Protein AF-A0A7J2L5U8-F1 (afdb_monomer)

Mean predicted aligned error: 6.16 Å

Foldseek 3Di:
DPPDPPDPPDDDDDDDDPVLVVLLVVLVVVLVVLQVLCVVVVFHKDWDDCSVVSNDDNLDAGDIDGPDQVCPVVSVVSCVVPFQFPDWDWDDPDPPDRIDIWTQGPVRHID

Solvent-accessible surface area (backbone atoms only — not comparable to full-atom values): 7008 Å² total; per-residue (Å²): 132,84,78,79,82,76,68,93,78,77,79,77,93,80,87,79,50,74,64,51,56,47,52,52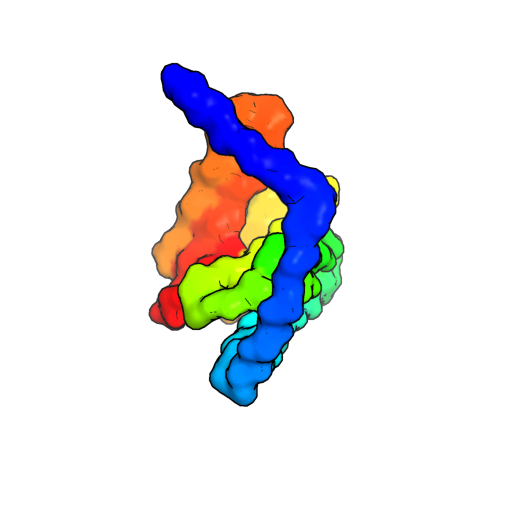,49,55,52,49,50,54,49,47,54,52,44,53,53,35,43,77,69,75,38,70,62,42,75,34,67,39,67,61,74,65,69,66,60,94,89,58,55,49,44,68,48,56,87,65,72,93,38,60,75,53,52,51,55,56,50,57,76,78,43,69,64,75,46,76,49,79,50,61,96,45,96,86,49,78,74,45,70,41,38,34,31,80,82,83,46,45,60

Structure (mmCIF, N/CA/C/O backbone):
data_AF-A0A7J2L5U8-F1
#
_entry.id   AF-A0A7J2L5U8-F1
#
loop_
_atom_site.group_PDB
_atom_site.id
_atom_site.type_symbol
_atom_site.label_atom_id
_atom_site.label_alt_id
_atom_site.label_comp_id
_atom_site.label_asym_id
_atom_site.label_entity_id
_atom_site.label_seq_id
_atom_site.pdbx_PDB_ins_code
_atom_site.Cartn_x
_atom_site.Cartn_y
_atom_site.Cartn_z
_atom_site.occupancy
_atom_site.B_iso_or_equiv
_atom_site.auth_seq_id
_atom_site.auth_comp_id
_atom_site.auth_asym_id
_atom_site.auth_atom_id
_atom_site.pdbx_PDB_model_num
ATOM 1 N N . MET A 1 1 ? -6.645 30.070 -20.753 1.00 50.44 1 MET A N 1
ATOM 2 C CA . MET A 1 1 ? -6.006 28.733 -20.808 1.00 50.44 1 MET A CA 1
ATOM 3 C C . MET A 1 1 ? -6.564 27.958 -21.993 1.00 50.44 1 MET A C 1
ATOM 5 O O . MET A 1 1 ? -7.775 27.782 -22.069 1.00 50.44 1 MET A O 1
ATOM 9 N N . ARG A 1 2 ? -5.719 27.548 -22.945 1.00 50.19 2 ARG A N 1
ATOM 10 C CA . ARG A 1 2 ? -6.131 26.721 -24.093 1.00 50.19 2 ARG A CA 1
ATOM 11 C C . ARG A 1 2 ? -6.420 25.312 -23.557 1.00 50.19 2 ARG A C 1
ATOM 13 O O . ARG A 1 2 ? -5.542 24.728 -22.934 1.00 50.19 2 ARG A O 1
ATOM 20 N N . LYS A 1 3 ? -7.644 24.795 -23.719 1.00 57.47 3 LYS A N 1
ATOM 21 C CA . LYS A 1 3 ? -7.979 23.424 -23.294 1.00 57.47 3 LYS A CA 1
ATOM 22 C C . LYS A 1 3 ? -7.121 22.443 -24.098 1.00 57.47 3 LYS A C 1
ATOM 24 O O . LYS A 1 3 ? -7.222 22.429 -25.324 1.00 57.47 3 LYS A O 1
ATOM 29 N N . THR A 1 4 ? -6.286 21.651 -23.428 1.00 68.19 4 THR A N 1
ATOM 30 C CA . THR A 1 4 ? -5.569 20.535 -24.058 1.00 68.19 4 THR A CA 1
ATOM 31 C C . THR A 1 4 ? -6.607 19.575 -24.625 1.00 68.19 4 THR A C 1
ATOM 33 O O . THR A 1 4 ? -7.471 19.082 -23.899 1.00 68.19 4 THR A O 1
ATOM 36 N N . LYS A 1 5 ? -6.578 19.365 -25.942 1.00 67.19 5 LYS A N 1
ATOM 37 C CA . LYS A 1 5 ? -7.490 18.447 -26.619 1.00 67.19 5 LYS A CA 1
ATOM 38 C C . LYS A 1 5 ? -7.020 17.030 -26.288 1.00 67.19 5 LYS A C 1
ATOM 40 O O . LYS A 1 5 ? -6.024 16.576 -26.836 1.00 67.19 5 LYS A O 1
ATOM 45 N N . VAL A 1 6 ? -7.688 16.384 -25.335 1.00 71.75 6 VAL A N 1
ATOM 46 C CA . VAL A 1 6 ? -7.442 14.976 -25.009 1.00 71.75 6 VAL A CA 1
ATOM 47 C C . VAL A 1 6 ? -7.979 14.151 -26.171 1.00 71.75 6 VAL A C 1
ATOM 49 O O . VAL A 1 6 ? -9.185 14.168 -26.431 1.00 71.75 6 VAL A O 1
ATOM 52 N N . ASP A 1 7 ? -7.083 13.498 -26.904 1.00 78.88 7 ASP A N 1
ATOM 53 C CA . ASP A 1 7 ? -7.469 12.585 -27.970 1.00 78.88 7 ASP A CA 1
ATOM 54 C C . ASP A 1 7 ? -8.011 11.296 -27.343 1.00 78.88 7 ASP A C 1
ATOM 56 O O . ASP A 1 7 ? -7.311 10.599 -26.611 1.00 78.88 7 ASP A O 1
ATOM 60 N N . ARG A 1 8 ? -9.300 11.030 -27.562 1.00 74.00 8 ARG A N 1
ATOM 61 C CA . ARG A 1 8 ? -10.037 9.957 -26.876 1.00 74.00 8 ARG A CA 1
ATOM 62 C C . ARG A 1 8 ? -9.673 8.560 -27.380 1.00 74.00 8 ARG A C 1
ATOM 64 O O . ARG A 1 8 ? -10.072 7.591 -26.747 1.00 74.00 8 ARG A O 1
ATOM 71 N N . TYR A 1 9 ? -8.933 8.474 -28.482 1.00 80.69 9 TYR A N 1
ATOM 72 C CA . TYR A 1 9 ? -8.544 7.223 -29.135 1.00 80.69 9 TYR A CA 1
ATOM 73 C C . TYR A 1 9 ? -7.023 7.057 -29.228 1.00 80.69 9 TYR A C 1
ATOM 75 O O . TYR A 1 9 ? -6.530 6.280 -30.041 1.00 80.69 9 TYR A O 1
ATOM 83 N N . ALA A 1 10 ? -6.264 7.800 -28.419 1.00 80.56 10 ALA A N 1
ATOM 84 C CA . ALA A 1 10 ? -4.822 7.633 -28.353 1.00 80.56 10 ALA A CA 1
ATOM 85 C C . ALA A 1 10 ? -4.477 6.320 -27.636 1.00 80.56 10 ALA A C 1
ATOM 87 O O . ALA A 1 10 ? -4.460 6.250 -26.407 1.00 80.56 10 ALA A O 1
ATOM 88 N N . GLU A 1 11 ? -4.189 5.286 -28.417 1.00 82.88 11 GLU A N 1
ATOM 89 C CA . GLU A 1 11 ? -3.590 4.048 -27.934 1.00 82.88 11 GLU A CA 1
ATOM 90 C C . GLU A 1 11 ? -2.067 4.126 -28.057 1.00 82.88 11 GLU A C 1
ATOM 92 O O . GLU A 1 11 ? -1.516 4.700 -29.000 1.00 82.88 11 GLU A O 1
ATOM 97 N N . ARG A 1 12 ? -1.368 3.555 -27.077 1.00 86.25 12 ARG A N 1
ATOM 98 C CA . ARG A 1 12 ? 0.089 3.462 -27.073 1.00 86.25 12 ARG A CA 1
ATOM 99 C C . ARG A 1 12 ? 0.498 2.087 -26.575 1.00 86.25 12 ARG A C 1
ATOM 101 O O . ARG A 1 12 ? 0.075 1.668 -25.502 1.00 86.25 12 ARG A O 1
ATOM 108 N N . GLU A 1 13 ? 1.399 1.446 -27.306 1.00 90.44 13 GLU A N 1
ATOM 109 C CA . GLU A 1 13 ? 2.113 0.276 -26.810 1.00 90.44 13 GLU A CA 1
ATOM 110 C C . GLU A 1 13 ? 3.213 0.705 -25.826 1.00 90.44 13 GLU A C 1
ATOM 112 O O . GLU A 1 13 ? 3.992 1.634 -26.078 1.00 90.44 13 GLU A O 1
ATOM 117 N N . VAL A 1 14 ? 3.262 0.036 -24.676 1.00 89.31 14 VAL A N 1
ATOM 118 C CA . VAL A 1 14 ? 4.263 0.269 -23.633 1.00 89.31 14 VAL A CA 1
ATOM 119 C C . VAL A 1 14 ? 4.968 -1.049 -23.341 1.00 89.31 14 VAL A C 1
ATOM 121 O O . VAL A 1 14 ? 4.347 -2.008 -22.891 1.00 89.31 14 VAL A O 1
ATOM 124 N N . ILE A 1 15 ? 6.280 -1.087 -23.581 1.00 93.19 15 ILE A N 1
ATOM 125 C CA . ILE A 1 15 ? 7.126 -2.243 -23.273 1.00 93.19 15 ILE A CA 1
ATOM 126 C C . ILE A 1 15 ? 7.811 -1.990 -21.931 1.00 93.19 15 ILE A C 1
ATOM 128 O O . ILE A 1 15 ? 8.679 -1.123 -21.812 1.00 93.19 15 ILE A O 1
ATOM 132 N N . TYR A 1 16 ? 7.416 -2.749 -20.913 1.00 93.81 16 TYR A N 1
ATOM 133 C CA . TYR A 1 16 ? 7.979 -2.640 -19.570 1.00 93.81 16 TYR A CA 1
ATOM 134 C C . TYR A 1 16 ? 9.292 -3.414 -19.438 1.00 93.81 16 TYR A C 1
ATOM 136 O O . TYR A 1 16 ? 9.395 -4.579 -19.826 1.00 93.81 16 TYR A O 1
ATOM 144 N N . SER A 1 17 ? 10.297 -2.770 -18.845 1.00 95.38 17 SER A N 1
ATOM 145 C CA . SER A 1 17 ? 11.603 -3.383 -18.603 1.00 95.38 17 SER A CA 1
ATOM 146 C C . SER A 1 17 ? 11.547 -4.428 -17.475 1.00 95.38 17 SER A C 1
ATOM 148 O O . SER A 1 17 ? 10.654 -4.384 -16.625 1.00 95.38 17 SER A O 1
ATOM 150 N N . PRO A 1 18 ? 12.530 -5.342 -17.379 1.00 96.81 18 PRO A N 1
ATOM 151 C CA . PRO A 1 18 ? 12.640 -6.249 -16.233 1.00 96.81 18 PRO A CA 1
ATOM 152 C C . PRO A 1 18 ? 12.685 -5.521 -14.881 1.00 96.81 18 PRO A C 1
ATOM 154 O O . PRO A 1 18 ? 12.130 -6.012 -13.898 1.00 96.81 18 PRO A O 1
ATOM 157 N N . LEU A 1 19 ? 13.299 -4.331 -14.841 1.00 95.44 19 LEU A N 1
ATOM 158 C CA . LEU A 1 19 ? 13.336 -3.474 -13.656 1.00 95.44 19 LEU A CA 1
ATOM 159 C C . LEU A 1 19 ? 11.929 -3.028 -13.242 1.00 95.44 19 LEU A C 1
ATOM 161 O O . LEU A 1 19 ? 11.594 -3.112 -12.064 1.00 95.44 19 LEU A O 1
ATOM 165 N N . HIS A 1 20 ? 11.095 -2.609 -14.198 1.00 96.00 20 HIS A N 1
ATOM 166 C CA . HIS A 1 20 ? 9.699 -2.241 -13.938 1.00 96.00 20 HIS A CA 1
ATOM 167 C C . HIS A 1 20 ? 8.935 -3.386 -13.275 1.00 96.00 20 HIS A C 1
ATOM 169 O O . HIS A 1 20 ? 8.322 -3.211 -12.225 1.00 96.00 20 HIS A O 1
ATOM 175 N N . TRP A 1 21 ? 9.037 -4.588 -13.847 1.00 96.50 21 TRP A N 1
ATOM 176 C CA . TRP A 1 21 ? 8.411 -5.783 -13.283 1.00 96.50 21 TRP A CA 1
ATOM 177 C C . TRP A 1 21 ? 8.933 -6.120 -11.889 1.00 96.50 21 TRP A C 1
ATOM 179 O O . TRP A 1 21 ? 8.164 -6.594 -11.054 1.00 96.50 21 TRP A O 1
ATOM 189 N N . ASN A 1 22 ? 10.216 -5.871 -11.620 1.00 96.88 22 ASN A N 1
ATOM 190 C CA . ASN A 1 22 ? 10.776 -6.089 -10.295 1.00 96.88 22 ASN A CA 1
ATOM 191 C C . ASN A 1 22 ? 10.207 -5.117 -9.258 1.00 96.88 22 ASN A C 1
ATOM 193 O O . ASN A 1 22 ? 9.713 -5.564 -8.227 1.00 96.88 22 ASN A O 1
ATOM 197 N N . ILE A 1 23 ? 10.178 -3.817 -9.570 1.00 95.62 23 ILE A N 1
ATOM 198 C CA . ILE A 1 23 ? 9.599 -2.802 -8.678 1.00 95.62 23 ILE A CA 1
ATOM 199 C C . ILE A 1 23 ? 8.113 -3.102 -8.432 1.00 95.62 23 ILE A C 1
ATOM 201 O O . ILE A 1 23 ? 7.642 -3.001 -7.301 1.00 95.62 23 ILE A O 1
ATOM 205 N N . LEU A 1 24 ? 7.371 -3.514 -9.466 1.00 96.75 24 LEU A N 1
ATOM 206 C CA . LEU A 1 24 ? 5.960 -3.868 -9.323 1.00 96.75 24 LEU A CA 1
ATOM 207 C C . LEU A 1 24 ? 5.766 -5.046 -8.361 1.00 96.75 24 LEU A C 1
ATOM 209 O O . LEU A 1 24 ? 4.869 -4.997 -7.522 1.00 96.75 24 LEU A O 1
ATOM 213 N N . ARG A 1 25 ? 6.599 -6.092 -8.463 1.00 96.94 25 ARG A N 1
ATOM 214 C CA . ARG A 1 25 ? 6.556 -7.238 -7.541 1.00 96.94 25 ARG A CA 1
ATOM 215 C C . ARG A 1 25 ? 6.876 -6.823 -6.112 1.00 96.94 25 ARG A C 1
ATOM 217 O O . ARG A 1 25 ? 6.110 -7.152 -5.217 1.00 96.94 25 ARG A O 1
ATOM 224 N N . GLU A 1 26 ? 7.956 -6.075 -5.901 1.00 95.38 26 GLU A N 1
ATOM 225 C CA . GLU A 1 26 ? 8.354 -5.600 -4.569 1.00 95.38 26 GLU A CA 1
ATOM 226 C C . GLU A 1 26 ? 7.244 -4.770 -3.914 1.00 95.38 26 GLU A C 1
ATOM 228 O O . GLU A 1 26 ? 6.844 -5.048 -2.783 1.00 95.38 26 GLU A O 1
ATOM 233 N N . LYS A 1 27 ? 6.671 -3.811 -4.653 1.00 94.81 27 LYS A N 1
ATOM 234 C CA . LYS A 1 27 ? 5.568 -2.985 -4.151 1.00 94.81 27 LYS A CA 1
ATOM 235 C C . LYS A 1 27 ? 4.304 -3.797 -3.886 1.00 94.81 27 LYS A C 1
ATOM 237 O O . LYS A 1 27 ? 3.660 -3.574 -2.868 1.00 94.81 27 LYS A O 1
ATOM 242 N N . ARG A 1 28 ? 3.947 -4.755 -4.750 1.00 96.44 28 ARG A N 1
ATOM 243 C CA . ARG A 1 28 ? 2.782 -5.630 -4.527 1.00 96.44 28 ARG A CA 1
ATOM 244 C C . ARG A 1 28 ? 2.974 -6.576 -3.348 1.00 96.44 28 ARG A C 1
ATOM 246 O O . ARG A 1 28 ? 2.000 -6.829 -2.649 1.00 96.44 28 ARG A O 1
ATOM 253 N N . ASN A 1 29 ? 4.189 -7.054 -3.097 1.00 96.50 29 ASN A N 1
ATOM 254 C CA . ASN A 1 29 ? 4.478 -7.872 -1.921 1.00 96.50 29 ASN A CA 1
ATOM 255 C C . ASN A 1 29 ? 4.245 -7.074 -0.634 1.00 96.50 29 ASN A C 1
ATOM 257 O O . ASN A 1 29 ? 3.497 -7.528 0.225 1.00 96.50 29 ASN A O 1
ATOM 261 N N . LEU A 1 30 ? 4.790 -5.856 -0.541 1.00 94.44 30 LEU A N 1
ATOM 262 C CA . LEU A 1 30 ? 4.546 -4.983 0.611 1.00 94.44 30 LEU A CA 1
ATOM 263 C C . LEU A 1 30 ? 3.061 -4.609 0.736 1.00 94.44 30 LEU A C 1
ATOM 265 O O . LEU A 1 30 ? 2.486 -4.674 1.816 1.00 94.44 30 LEU A O 1
ATOM 269 N N . ALA A 1 31 ? 2.407 -4.279 -0.378 1.00 95.50 31 ALA A N 1
ATOM 270 C CA . ALA A 1 31 ? 0.981 -3.972 -0.395 1.00 95.50 31 ALA A CA 1
ATOM 271 C C . ALA A 1 31 ? 0.117 -5.157 0.083 1.00 95.50 31 ALA A C 1
ATOM 273 O O . ALA A 1 31 ? -0.866 -4.965 0.795 1.00 95.50 31 ALA A O 1
ATOM 274 N N . THR A 1 32 ? 0.508 -6.384 -0.272 1.00 96.69 32 THR A N 1
ATOM 275 C CA . THR A 1 32 ? -0.148 -7.619 0.181 1.00 96.69 32 THR A CA 1
ATOM 276 C C . THR A 1 32 ? 0.055 -7.809 1.677 1.00 96.69 32 THR A C 1
ATOM 278 O O . THR A 1 32 ? -0.915 -8.034 2.390 1.00 96.69 32 THR A O 1
ATOM 281 N N . GLU A 1 33 ? 1.278 -7.616 2.172 1.00 95.75 33 GLU A N 1
ATOM 282 C CA . GLU A 1 33 ? 1.581 -7.693 3.602 1.00 95.75 33 GLU A CA 1
ATOM 283 C C . GLU A 1 33 ? 0.749 -6.698 4.430 1.00 95.75 33 GLU A C 1
ATOM 285 O O . GLU A 1 33 ? 0.245 -7.045 5.504 1.00 95.75 33 GLU A O 1
ATOM 290 N N . VAL A 1 34 ? 0.593 -5.463 3.941 1.00 94.94 34 VAL A N 1
ATOM 291 C CA . VAL A 1 34 ? -0.252 -4.449 4.586 1.00 94.94 34 VAL A CA 1
ATOM 292 C C . VAL A 1 34 ? -1.713 -4.899 4.588 1.00 94.94 34 VAL A C 1
ATOM 294 O O . VAL A 1 34 ? -2.356 -4.870 5.637 1.00 94.94 34 VAL A O 1
ATOM 297 N N . LEU A 1 35 ? -2.243 -5.353 3.446 1.00 95.69 35 LEU A N 1
ATOM 298 C CA . LEU A 1 35 ? -3.632 -5.806 3.342 1.00 95.69 35 LEU A CA 1
ATOM 299 C C . LEU A 1 35 ? -3.932 -7.030 4.212 1.00 95.69 35 LEU A C 1
ATOM 301 O O . LEU A 1 35 ? -4.972 -7.059 4.863 1.00 95.69 35 LEU A O 1
ATOM 305 N N . GLU A 1 36 ? -3.044 -8.020 4.258 1.00 96.88 36 GLU A N 1
ATOM 306 C CA . GLU A 1 36 ? -3.189 -9.199 5.119 1.00 96.88 36 GLU A CA 1
ATOM 307 C C . GLU A 1 36 ? -3.183 -8.808 6.598 1.00 96.88 36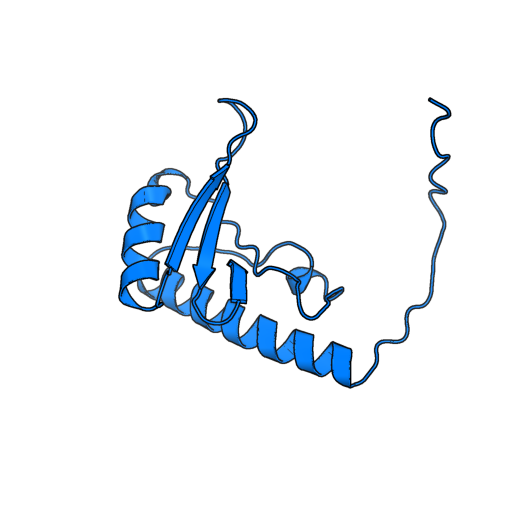 GLU A C 1
ATOM 309 O O . GLU A 1 36 ? -3.978 -9.314 7.396 1.00 96.88 36 GLU A O 1
ATOM 314 N N . TYR A 1 37 ? -2.328 -7.856 6.971 1.00 95.56 37 TYR A N 1
ATOM 315 C CA . TYR A 1 37 ? -2.281 -7.368 8.337 1.00 95.56 37 TYR A CA 1
ATOM 316 C C . TYR A 1 37 ? -3.543 -6.579 8.717 1.00 95.56 37 TYR A C 1
ATOM 318 O O . TYR A 1 37 ? -4.116 -6.820 9.780 1.00 95.56 37 TYR A O 1
ATOM 326 N N . LEU A 1 38 ? -4.045 -5.718 7.828 1.00 94.25 38 LEU A N 1
ATOM 327 C CA . LEU A 1 38 ? -5.341 -5.056 7.999 1.00 94.25 38 LEU A CA 1
ATOM 328 C C . LEU A 1 38 ? -6.480 -6.084 8.115 1.00 94.25 38 LEU A C 1
ATOM 330 O O . LEU A 1 38 ? -7.284 -6.009 9.046 1.00 94.25 38 LEU A O 1
ATOM 334 N N . ALA A 1 39 ? -6.504 -7.093 7.240 1.00 95.44 39 ALA A N 1
ATOM 335 C CA . ALA A 1 39 ? -7.528 -8.134 7.224 1.00 95.44 39 ALA A CA 1
ATOM 336 C C . ALA A 1 39 ? -7.533 -8.974 8.509 1.00 95.44 39 ALA A C 1
ATOM 338 O O . ALA A 1 39 ? -8.603 -9.247 9.054 1.00 95.44 39 ALA A O 1
ATOM 339 N N . SER A 1 40 ? -6.359 -9.326 9.044 1.00 96.19 40 SER A N 1
ATOM 340 C CA . SER A 1 40 ? -6.253 -10.047 10.325 1.00 96.19 40 SER A CA 1
ATOM 341 C C . SER A 1 40 ? -6.731 -9.227 11.533 1.00 96.19 40 SER A C 1
ATOM 343 O O . SER A 1 40 ? -7.092 -9.805 12.554 1.00 96.19 40 SER A O 1
ATOM 345 N N . ASN A 1 41 ? -6.825 -7.900 11.395 1.00 94.75 41 ASN A N 1
ATOM 346 C CA . ASN A 1 41 ? -7.431 -6.985 12.368 1.00 94.75 41 ASN A CA 1
ATOM 347 C C . ASN A 1 41 ? -8.882 -6.600 12.003 1.00 94.75 41 ASN A C 1
ATOM 349 O O . ASN A 1 41 ? -9.427 -5.631 12.523 1.00 94.75 41 ASN A O 1
ATOM 353 N N . GLY A 1 42 ? -9.532 -7.338 11.097 1.00 93.19 42 GLY A N 1
ATOM 354 C CA . GLY A 1 42 ? -10.933 -7.112 10.726 1.00 93.19 42 G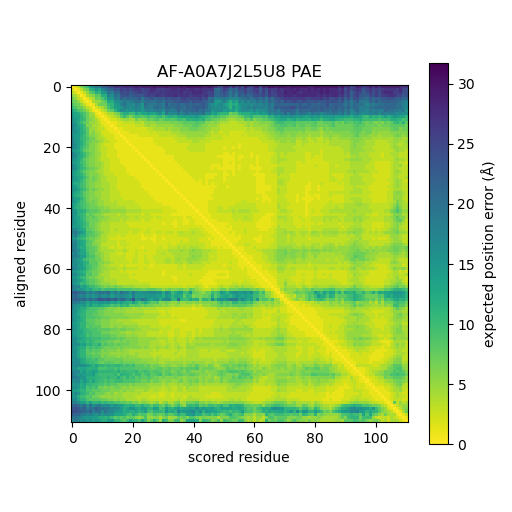LY A CA 1
ATOM 355 C C . GLY A 1 42 ? -11.173 -5.888 9.836 1.00 93.19 42 GLY A C 1
ATOM 356 O O . GLY A 1 42 ? -12.312 -5.432 9.717 1.00 93.19 42 GLY A O 1
ATOM 357 N N . ILE A 1 43 ? -10.127 -5.349 9.203 1.00 93.38 43 ILE A N 1
ATOM 358 C CA . ILE A 1 43 ? -10.207 -4.201 8.297 1.00 93.38 43 ILE A CA 1
ATOM 359 C C . ILE A 1 43 ? -10.092 -4.697 6.856 1.00 93.38 43 ILE A C 1
ATOM 361 O O . ILE A 1 43 ? -9.057 -5.205 6.433 1.00 93.38 43 ILE A O 1
ATOM 365 N N . THR A 1 44 ? -11.151 -4.520 6.069 1.00 93.12 44 THR A N 1
ATOM 366 C CA . THR A 1 44 ? -11.118 -4.818 4.632 1.00 93.12 44 THR A CA 1
ATOM 367 C C . THR A 1 44 ? -10.594 -3.616 3.853 1.00 93.12 44 THR A C 1
ATOM 369 O O . THR A 1 44 ? -11.187 -2.536 3.904 1.00 93.12 44 THR A O 1
ATOM 372 N N . GLY A 1 45 ? -9.516 -3.823 3.097 1.00 93.56 45 GLY A N 1
ATOM 373 C CA . GLY A 1 45 ? -8.944 -2.838 2.183 1.00 93.56 45 GLY A CA 1
ATOM 374 C C . GLY A 1 45 ? -8.705 -3.415 0.788 1.00 93.56 45 GLY A C 1
ATOM 375 O O . GLY A 1 45 ? -8.673 -4.632 0.606 1.00 93.56 45 GLY A O 1
ATOM 376 N N . TYR A 1 46 ? -8.523 -2.534 -0.194 1.00 95.75 46 TYR A N 1
ATOM 377 C CA . TYR A 1 46 ? -8.229 -2.893 -1.582 1.00 95.75 46 TYR A CA 1
ATOM 378 C C . TYR A 1 46 ? -7.110 -2.018 -2.133 1.00 95.75 46 TYR A C 1
ATOM 380 O O . TYR A 1 46 ? -7.098 -0.814 -1.883 1.00 95.75 46 TYR A O 1
ATOM 388 N N . ILE A 1 47 ? -6.209 -2.599 -2.930 1.00 96.38 47 ILE A N 1
ATOM 389 C CA . ILE A 1 47 ? -5.193 -1.816 -3.642 1.00 96.38 47 ILE A CA 1
ATOM 390 C C . ILE A 1 47 ? -5.864 -0.934 -4.689 1.00 96.38 47 ILE A C 1
ATOM 392 O O . ILE A 1 47 ? -6.723 -1.385 -5.450 1.00 96.38 47 ILE A O 1
ATOM 396 N N . PHE A 1 48 ? -5.418 0.312 -4.758 1.00 94.88 48 PHE A N 1
ATOM 397 C CA . PHE A 1 48 ? -5.834 1.282 -5.751 1.00 94.88 48 PHE A CA 1
ATOM 398 C C . PHE A 1 48 ? -4.627 1.848 -6.510 1.00 94.88 48 PHE A C 1
ATOM 400 O O . PHE A 1 48 ? -3.483 1.418 -6.342 1.00 94.88 48 PHE A O 1
ATOM 407 N N . GLY A 1 49 ? -4.893 2.779 -7.420 1.00 93.94 49 GLY A N 1
ATOM 408 C CA . GLY A 1 49 ? -3.833 3.579 -8.012 1.00 93.94 49 GLY A CA 1
ATOM 409 C C . GLY A 1 49 ? -2.920 2.826 -8.979 1.00 93.94 49 GLY A C 1
ATOM 410 O O . GLY A 1 49 ? -3.318 1.905 -9.702 1.00 93.94 49 GLY A O 1
ATOM 411 N N . SER A 1 50 ? -1.681 3.300 -9.040 1.00 94.88 50 SER A N 1
ATOM 412 C CA . SER A 1 50 ? -0.631 2.822 -9.943 1.00 94.88 50 SER A CA 1
ATOM 413 C C . SER A 1 50 ? -0.314 1.341 -9.731 1.00 94.88 50 SER A C 1
ATOM 415 O O . SER A 1 50 ? -0.199 0.600 -10.703 1.00 94.88 50 SER A O 1
ATOM 417 N N . ILE A 1 51 ? -0.264 0.872 -8.481 1.00 95.94 51 ILE A N 1
ATOM 418 C CA . ILE A 1 51 ? 0.056 -0.524 -8.140 1.00 95.94 51 ILE A CA 1
ATOM 419 C C . ILE A 1 51 ? -1.029 -1.492 -8.613 1.00 95.94 51 ILE A C 1
ATOM 421 O O . ILE A 1 51 ? -0.711 -2.576 -9.123 1.00 95.94 51 ILE A O 1
ATOM 425 N N . ALA A 1 52 ? -2.303 -1.102 -8.495 1.00 95.50 52 ALA A N 1
ATOM 426 C CA . ALA A 1 52 ? -3.410 -1.881 -9.040 1.00 95.50 52 ALA A CA 1
ATOM 427 C C . ALA A 1 52 ? -3.270 -2.021 -10.564 1.00 95.50 52 ALA A C 1
ATOM 429 O O . ALA A 1 52 ? -3.307 -3.134 -11.089 1.00 95.50 52 ALA A O 1
ATOM 430 N N . ARG A 1 53 ? -3.021 -0.905 -11.266 1.00 93.50 53 ARG A N 1
ATOM 431 C CA . ARG A 1 53 ? -2.883 -0.871 -12.734 1.00 93.50 53 ARG A CA 1
ATOM 432 C C . ARG A 1 53 ? -1.600 -1.527 -13.251 1.00 93.50 53 ARG A C 1
ATOM 434 O O . ARG A 1 53 ? -1.593 -2.050 -14.357 1.00 93.50 53 ARG A O 1
ATOM 441 N N . GLY A 1 54 ? -0.525 -1.497 -12.467 1.00 93.00 54 GLY A N 1
ATOM 442 C CA . GLY A 1 54 ? 0.805 -1.961 -12.863 1.00 93.00 54 GLY A CA 1
ATOM 443 C C . GLY A 1 54 ? 1.686 -0.901 -13.532 1.00 93.00 54 GLY A C 1
ATOM 444 O O . GLY A 1 54 ? 2.831 -1.203 -13.855 1.00 93.00 54 GLY A O 1
ATOM 445 N N . ASP A 1 55 ? 1.197 0.329 -13.708 1.00 92.12 55 ASP A N 1
ATOM 446 C CA . ASP A 1 55 ? 1.969 1.453 -14.250 1.00 92.12 55 ASP A CA 1
ATOM 447 C C . ASP A 1 55 ? 2.658 2.213 -13.110 1.00 92.12 55 ASP A C 1
ATOM 449 O O . ASP A 1 55 ? 2.080 3.126 -12.520 1.00 92.12 55 ASP A O 1
ATOM 453 N N . ILE A 1 56 ? 3.851 1.748 -12.730 1.00 93.94 56 ILE A N 1
ATOM 454 C CA . ILE A 1 56 ? 4.570 2.170 -11.524 1.00 93.94 56 ILE A CA 1
ATOM 455 C C . ILE A 1 56 ? 5.981 2.683 -11.826 1.00 93.94 56 ILE A C 1
ATOM 457 O O . ILE A 1 56 ? 6.573 2.414 -12.866 1.00 93.94 56 ILE A O 1
ATOM 461 N N . HIS A 1 57 ? 6.549 3.387 -10.856 1.00 90.31 57 HIS A N 1
ATOM 462 C CA . HIS A 1 57 ? 7.966 3.716 -10.765 1.00 90.31 57 HIS A CA 1
ATOM 463 C C . HIS A 1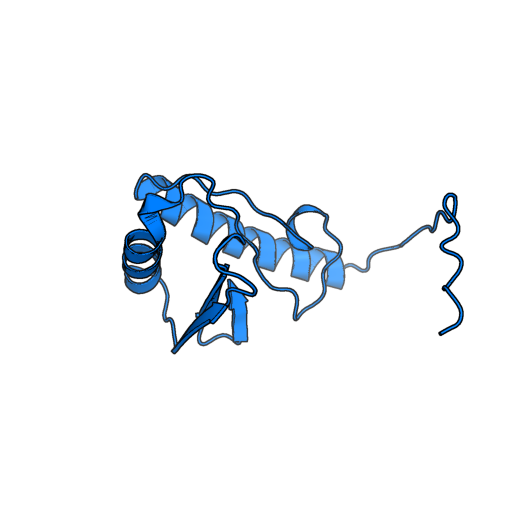 57 ? 8.435 3.556 -9.312 1.00 90.31 57 HIS A C 1
ATOM 465 O O . HIS A 1 57 ? 7.655 3.249 -8.409 1.00 90.31 57 HIS A O 1
ATOM 471 N N . LYS A 1 58 ? 9.731 3.765 -9.060 1.00 88.38 58 LYS A N 1
ATOM 472 C CA . LYS A 1 58 ? 10.339 3.583 -7.728 1.00 88.38 58 LYS A CA 1
ATOM 473 C C . LYS A 1 58 ? 9.619 4.375 -6.623 1.00 88.38 58 LYS A C 1
ATOM 475 O O . LYS A 1 58 ? 9.396 3.851 -5.536 1.00 88.38 58 LYS A O 1
ATOM 480 N N . HIS A 1 59 ? 9.208 5.597 -6.947 1.00 90.06 59 HIS A N 1
ATOM 481 C CA . HIS A 1 59 ? 8.531 6.541 -6.049 1.00 90.06 59 HIS A CA 1
ATOM 482 C C . HIS A 1 59 ? 6.996 6.455 -6.080 1.00 90.06 59 HIS A C 1
ATOM 484 O O . HIS A 1 59 ? 6.344 7.409 -5.697 1.00 90.06 59 HIS A O 1
ATOM 490 N N . SER A 1 60 ? 6.402 5.389 -6.625 1.00 92.12 60 SER A N 1
ATOM 491 C CA . SER A 1 60 ? 4.942 5.236 -6.579 1.00 92.12 60 SER A CA 1
ATOM 492 C C . SER A 1 60 ? 4.470 4.794 -5.193 1.00 92.12 60 SER A C 1
ATOM 494 O O . SER A 1 60 ? 5.013 3.825 -4.658 1.00 92.12 60 SER A O 1
ATOM 496 N N . ASP A 1 61 ? 3.436 5.438 -4.669 1.00 93.62 61 ASP A N 1
ATOM 497 C CA . ASP A 1 61 ? 2.861 5.137 -3.350 1.00 93.62 61 ASP A CA 1
ATOM 498 C C . ASP A 1 61 ? 1.998 3.866 -3.366 1.00 93.62 61 ASP A C 1
ATOM 500 O O . ASP A 1 61 ? 1.522 3.429 -4.424 1.00 93.62 61 ASP A O 1
ATOM 504 N N . ILE A 1 62 ? 1.788 3.272 -2.188 1.00 94.94 62 ILE A N 1
ATOM 505 C CA . ILE A 1 62 ? 0.896 2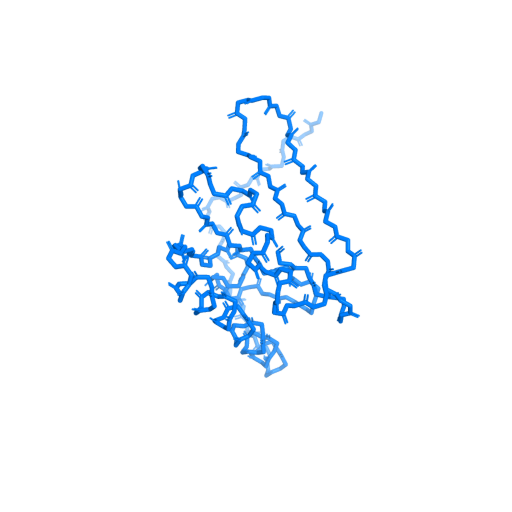.125 -1.991 1.00 94.94 62 ILE A CA 1
ATOM 506 C C . ILE A 1 62 ? -0.490 2.603 -1.570 1.00 94.94 62 ILE A C 1
ATOM 508 O O . ILE A 1 62 ? -0.831 2.610 -0.400 1.00 94.94 62 ILE A O 1
ATOM 512 N N . GLU A 1 63 ? -1.332 2.941 -2.542 1.00 94.69 63 GLU A N 1
ATOM 513 C CA . GLU A 1 63 ? -2.677 3.433 -2.238 1.00 94.69 63 GLU A CA 1
ATOM 514 C C . GLU A 1 63 ? -3.640 2.295 -1.866 1.00 94.69 63 GLU A C 1
ATOM 516 O O . GLU A 1 63 ? -3.859 1.364 -2.651 1.00 94.69 63 GLU A O 1
ATOM 521 N N . ILE A 1 64 ? -4.271 2.404 -0.693 1.00 94.31 64 ILE A N 1
ATOM 522 C CA . ILE A 1 64 ? -5.284 1.461 -0.204 1.00 94.31 64 ILE A CA 1
ATOM 523 C C . ILE A 1 64 ? -6.613 2.183 0.019 1.00 94.31 64 ILE A C 1
ATOM 525 O O . ILE A 1 64 ? -6.690 3.193 0.715 1.00 94.31 64 ILE A O 1
ATOM 529 N N . ILE A 1 65 ? -7.692 1.632 -0.536 1.00 93.38 65 ILE A N 1
ATOM 530 C CA . ILE A 1 65 ? -9.058 2.074 -0.246 1.00 93.38 65 ILE A CA 1
ATOM 531 C C . ILE A 1 65 ? -9.646 1.199 0.853 1.00 93.38 65 ILE A C 1
ATOM 533 O O . ILE A 1 65 ? -9.706 -0.023 0.717 1.00 93.38 65 ILE A O 1
ATOM 537 N N . ILE A 1 66 ? -10.158 1.846 1.900 1.00 91.81 66 ILE A N 1
ATOM 538 C CA . ILE A 1 66 ? -10.914 1.219 2.986 1.00 91.81 66 ILE A CA 1
ATOM 539 C C . ILE A 1 66 ? -12.358 1.733 2.897 1.00 91.81 66 ILE A C 1
ATOM 541 O O . ILE A 1 66 ? -12.609 2.893 3.228 1.00 91.81 66 ILE A O 1
ATOM 545 N N . PRO A 1 67 ? -13.326 0.914 2.438 1.00 88.12 67 PRO A N 1
ATOM 546 C CA . PRO A 1 67 ? -14.710 1.365 2.250 1.00 88.12 67 PRO A CA 1
ATOM 547 C C . PRO A 1 67 ? -15.422 1.747 3.554 1.00 88.12 67 PRO A C 1
ATOM 549 O O . PRO A 1 67 ? -16.402 2.488 3.544 1.00 88.12 67 PRO A O 1
ATOM 552 N N . LYS A 1 68 ? -14.958 1.204 4.681 1.00 85.25 68 LYS A N 1
ATOM 553 C CA . LYS A 1 68 ? -15.570 1.387 5.993 1.00 85.25 68 LYS A CA 1
ATOM 554 C C . LYS A 1 68 ? -14.907 2.568 6.727 1.00 85.25 68 LYS A C 1
ATOM 556 O O . LYS A 1 68 ? -13.827 2.433 7.296 1.00 85.25 68 LYS A O 1
ATOM 561 N N . HIS A 1 69 ? -15.545 3.739 6.658 1.00 67.62 69 HIS A N 1
ATOM 562 C CA . HIS A 1 69 ? -14.972 5.034 7.061 1.00 67.62 69 HIS A CA 1
ATOM 563 C C . HIS A 1 69 ? -14.842 5.273 8.579 1.00 67.62 69 HIS A C 1
ATOM 565 O O . HIS A 1 69 ? -14.060 6.123 8.994 1.00 67.62 69 HIS A O 1
ATOM 571 N N . ASP A 1 70 ? -15.568 4.536 9.420 1.00 71.50 70 ASP A N 1
ATOM 572 C CA . ASP A 1 70 ? -15.551 4.647 10.890 1.00 71.50 70 ASP A CA 1
ATOM 573 C C . ASP A 1 70 ? -14.256 4.119 11.537 1.00 71.50 70 ASP A C 1
ATOM 575 O O . ASP A 1 70 ? -14.096 4.178 12.754 1.00 71.50 70 ASP A O 1
ATOM 579 N N . LEU A 1 71 ? -13.305 3.635 10.734 1.00 76.06 71 LEU A N 1
ATOM 580 C CA . LEU A 1 71 ? -12.106 2.951 11.209 1.00 76.06 71 LEU A CA 1
ATOM 581 C C . LEU A 1 71 ? -10.823 3.790 11.164 1.00 76.06 71 LEU A C 1
ATOM 583 O O . LEU A 1 71 ? -9.775 3.245 11.474 1.00 76.06 71 LEU A O 1
ATOM 587 N N . LEU A 1 72 ? -10.844 5.083 10.820 1.00 78.19 72 LEU A N 1
ATOM 588 C CA . LEU A 1 72 ? -9.603 5.858 10.600 1.00 78.19 72 LEU A CA 1
ATOM 589 C C . LEU A 1 72 ? -8.610 5.804 11.775 1.00 78.19 72 LEU A C 1
ATOM 591 O O . LEU A 1 72 ? -7.448 5.440 11.590 1.00 78.19 72 LEU A O 1
ATOM 595 N N . SER A 1 73 ? -9.069 6.092 12.995 1.00 82.75 73 SER A N 1
ATOM 596 C CA . SER A 1 73 ? -8.224 6.002 14.195 1.00 82.75 73 SER A CA 1
ATOM 597 C C . SER A 1 73 ? -7.744 4.572 14.454 1.00 82.75 73 SER A C 1
ATOM 599 O O . SER A 1 73 ? -6.633 4.365 14.934 1.00 82.75 73 SER A O 1
ATOM 601 N N . TYR A 1 74 ? -8.571 3.581 14.118 1.00 89.62 74 TYR A N 1
ATOM 602 C CA . TYR A 1 74 ? -8.244 2.172 14.296 1.00 89.62 74 TYR A CA 1
ATOM 603 C C . TYR A 1 74 ? -7.196 1.693 13.285 1.00 89.62 74 TYR A C 1
ATOM 605 O O . TYR A 1 74 ? -6.246 1.026 13.677 1.00 89.62 74 TYR A O 1
ATOM 613 N N . VAL A 1 75 ? -7.302 2.106 12.017 1.00 90.38 75 VAL A N 1
ATOM 614 C CA . VAL A 1 75 ? -6.308 1.845 10.963 1.00 90.38 75 VAL A CA 1
ATOM 615 C C . VAL A 1 75 ? -4.942 2.368 11.388 1.00 90.38 75 VAL A C 1
ATOM 617 O O . VAL A 1 75 ? -3.959 1.638 11.289 1.00 90.38 75 VAL A O 1
ATOM 620 N N . ASN A 1 76 ? -4.889 3.593 11.922 1.00 88.25 76 ASN A N 1
ATOM 621 C CA . ASN A 1 76 ? -3.645 4.168 12.421 1.00 88.25 76 ASN A CA 1
ATOM 622 C C . ASN A 1 76 ? -3.011 3.310 13.532 1.00 88.25 76 ASN A C 1
ATOM 624 O O . ASN A 1 76 ? -1.836 2.956 13.448 1.00 88.25 76 ASN A O 1
ATOM 628 N N . ILE A 1 77 ? -3.794 2.935 14.551 1.00 90.44 77 ILE A N 1
ATOM 629 C CA . ILE A 1 77 ? -3.316 2.100 15.666 1.00 90.44 77 ILE A CA 1
ATOM 630 C C . ILE A 1 77 ? -2.816 0.749 15.156 1.00 90.44 77 ILE A C 1
ATOM 632 O O . ILE A 1 77 ? -1.732 0.316 15.539 1.00 90.44 77 ILE A O 1
ATOM 636 N N . VAL A 1 78 ? -3.593 0.093 14.289 1.00 92.44 78 VAL A N 1
ATOM 637 C CA . VAL A 1 78 ? -3.229 -1.199 13.705 1.00 92.44 78 VAL A CA 1
ATOM 638 C C . VAL A 1 78 ? -1.899 -1.063 12.976 1.00 92.44 78 VAL A C 1
ATOM 640 O O . VAL A 1 78 ? -0.939 -1.706 13.381 1.00 92.44 78 VAL A O 1
ATOM 643 N N . LEU A 1 79 ? -1.790 -0.185 11.975 1.00 91.44 79 LEU A N 1
ATOM 644 C CA . LEU A 1 79 ? -0.561 -0.050 11.187 1.00 91.44 79 LEU A CA 1
ATOM 645 C C . LEU A 1 79 ? 0.654 0.332 12.045 1.00 91.44 79 LEU A C 1
ATOM 647 O O . LEU A 1 79 ? 1.723 -0.248 11.855 1.00 91.44 79 LEU A O 1
ATOM 651 N N . SER A 1 80 ? 0.483 1.213 13.034 1.00 90.69 80 SER A N 1
ATOM 652 C CA . SER A 1 80 ? 1.555 1.619 13.957 1.00 90.69 80 SER A CA 1
ATOM 653 C C . SER A 1 80 ? 2.108 0.464 14.800 1.00 90.69 80 SER A C 1
ATOM 655 O O . SER A 1 80 ? 3.261 0.511 15.218 1.00 90.69 80 SER A O 1
ATOM 657 N N . ASN A 1 81 ? 1.323 -0.592 15.047 1.00 92.62 81 ASN A N 1
ATOM 658 C CA . ASN A 1 81 ? 1.776 -1.757 15.815 1.00 92.62 81 ASN A CA 1
ATOM 659 C C . ASN A 1 81 ? 2.701 -2.693 15.023 1.00 92.62 81 ASN A C 1
ATOM 661 O O . ASN A 1 81 ? 3.387 -3.519 15.626 1.00 92.62 81 ASN A O 1
ATOM 665 N N . LYS A 1 82 ? 2.706 -2.604 13.689 1.00 91.56 82 LYS A N 1
ATOM 666 C CA . LYS A 1 82 ? 3.525 -3.466 12.823 1.00 91.56 82 LYS A CA 1
ATOM 667 C C . LYS A 1 82 ? 4.614 -2.706 12.080 1.00 91.56 82 LYS A C 1
ATOM 669 O O . LYS A 1 82 ? 5.698 -3.247 11.878 1.00 91.56 82 LYS A O 1
ATOM 674 N N . PHE A 1 83 ? 4.333 -1.481 11.658 1.00 90.12 83 P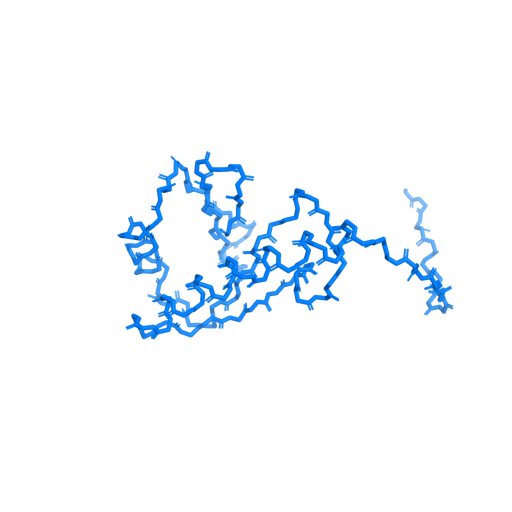HE A N 1
ATOM 675 C CA . PHE A 1 83 ? 5.219 -0.707 10.802 1.00 90.12 83 PHE A CA 1
ATOM 676 C 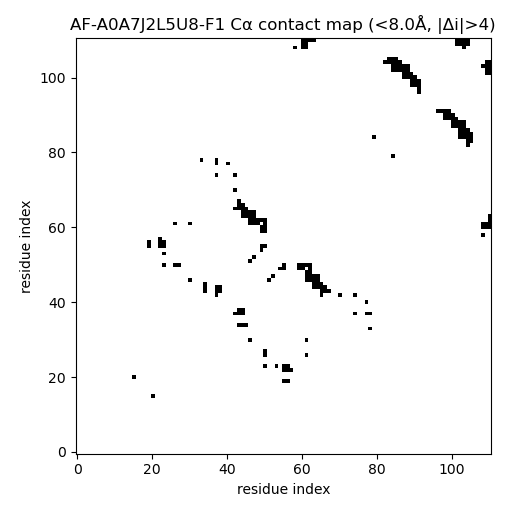C . PHE A 1 83 ? 5.862 0.447 11.571 1.00 90.12 83 PHE A C 1
ATOM 678 O O . PHE A 1 83 ? 5.237 1.085 12.414 1.00 90.12 83 PHE A O 1
ATOM 685 N N . SER A 1 84 ? 7.123 0.743 11.252 1.00 90.38 84 SER A N 1
ATOM 686 C CA . SER A 1 84 ? 7.824 1.919 11.777 1.00 90.38 84 SER A CA 1
ATOM 687 C C . SER A 1 84 ? 7.390 3.170 11.015 1.00 90.38 84 SER A C 1
ATOM 689 O O . SER A 1 84 ? 8.009 3.559 10.021 1.00 90.38 84 SER A O 1
ATOM 691 N N . ILE A 1 85 ? 6.292 3.761 11.479 1.00 90.44 85 ILE A N 1
ATOM 692 C CA . ILE A 1 85 ? 5.705 4.980 10.924 1.00 90.44 85 ILE A CA 1
ATOM 693 C C . ILE A 1 85 ? 6.451 6.186 11.497 1.00 90.44 85 ILE A C 1
ATOM 695 O O . ILE A 1 85 ? 6.562 6.337 12.713 1.00 90.44 85 ILE A O 1
ATOM 699 N N . VAL A 1 86 ? 6.990 7.019 10.611 1.00 91.69 86 VAL A N 1
ATOM 700 C CA . VAL A 1 86 ? 7.763 8.219 10.964 1.00 91.69 86 VAL A CA 1
ATOM 701 C C . VAL A 1 86 ? 6.855 9.441 11.027 1.00 91.69 86 VAL A C 1
ATOM 703 O O . VAL A 1 86 ? 6.988 10.268 11.925 1.00 91.69 86 VAL A O 1
ATOM 706 N N . GLU A 1 87 ? 5.918 9.535 10.088 1.00 91.81 87 GLU A N 1
ATOM 707 C CA . GLU A 1 87 ? 4.996 10.655 9.950 1.00 91.81 87 GLU A CA 1
ATOM 708 C C . GLU A 1 87 ? 3.647 10.160 9.418 1.00 91.81 87 GLU A C 1
ATOM 710 O O . GLU A 1 87 ? 3.575 9.173 8.681 1.00 91.81 87 GLU A O 1
ATOM 715 N N . ILE A 1 88 ? 2.577 10.845 9.820 1.00 91.62 88 ILE A N 1
ATOM 716 C CA . ILE A 1 88 ? 1.220 10.603 9.335 1.00 91.62 88 ILE A CA 1
ATOM 717 C C . ILE A 1 88 ? 0.677 11.928 8.817 1.00 91.62 88 ILE A C 1
ATOM 719 O O . ILE A 1 88 ? 0.453 12.854 9.600 1.00 91.62 88 ILE A O 1
ATOM 723 N N . GLU A 1 89 ? 0.426 11.999 7.515 1.00 92.62 89 GLU A N 1
ATOM 724 C CA . GLU A 1 89 ? -0.242 13.136 6.893 1.00 92.62 89 GLU A CA 1
ATOM 725 C C . GLU A 1 89 ? -1.744 12.854 6.772 1.00 92.62 89 GLU A C 1
ATOM 727 O O . GLU A 1 89 ? -2.160 11.771 6.357 1.00 92.62 89 GLU A O 1
ATOM 732 N N . ILE A 1 90 ? -2.574 13.840 7.117 1.00 91.31 90 ILE A N 1
ATOM 733 C CA . ILE A 1 90 ? -4.023 13.786 6.917 1.00 91.31 90 ILE A CA 1
ATOM 734 C C . ILE A 1 90 ? -4.418 14.891 5.945 1.00 91.31 90 ILE A C 1
ATOM 736 O O . ILE A 1 90 ? -4.339 16.076 6.271 1.00 91.31 90 ILE A O 1
ATOM 740 N N . THR A 1 91 ? -4.914 14.506 4.771 1.00 91.31 91 THR A N 1
ATOM 741 C CA . THR A 1 91 ? -5.329 15.446 3.728 1.00 91.31 91 THR A CA 1
ATOM 742 C C . THR A 1 91 ? -6.837 15.352 3.497 1.00 91.31 91 THR A C 1
ATOM 744 O O . THR A 1 91 ? -7.390 14.280 3.234 1.00 91.31 91 THR A O 1
ATOM 747 N N . GLN A 1 92 ? -7.529 16.493 3.544 1.00 92.06 92 GLN A N 1
ATOM 748 C CA . GLN A 1 92 ? -8.945 16.590 3.192 1.00 92.06 92 GLN A CA 1
ATOM 749 C C . GLN A 1 92 ? -9.226 17.927 2.496 1.00 92.06 92 GLN A C 1
ATOM 751 O O . GLN A 1 92 ? -9.185 18.985 3.116 1.00 92.06 92 GLN A O 1
ATOM 756 N N . ALA A 1 93 ? -9.527 17.883 1.194 1.00 89.38 93 ALA A N 1
ATOM 757 C CA . ALA A 1 93 ? -9.721 19.096 0.397 1.00 89.38 93 ALA A CA 1
ATOM 758 C C . ALA A 1 93 ? -10.997 19.868 0.781 1.00 89.38 93 ALA A C 1
ATOM 760 O O . ALA A 1 93 ? -11.014 21.096 0.765 1.00 89.38 93 ALA A O 1
ATOM 761 N N . THR A 1 94 ? -12.081 19.158 1.112 1.00 91.19 94 THR A N 1
ATOM 762 C CA . THR A 1 94 ? -13.334 19.747 1.613 1.00 91.19 94 THR A CA 1
ATOM 763 C C . THR A 1 94 ? -13.989 18.824 2.647 1.00 91.19 94 THR A C 1
ATOM 765 O O . THR A 1 94 ? -13.787 17.612 2.579 1.00 91.19 94 THR A O 1
ATOM 768 N N . PRO A 1 95 ? -14.872 19.316 3.536 1.00 85.69 95 PRO A N 1
ATOM 769 C CA . PRO A 1 95 ? -15.555 18.457 4.514 1.00 85.69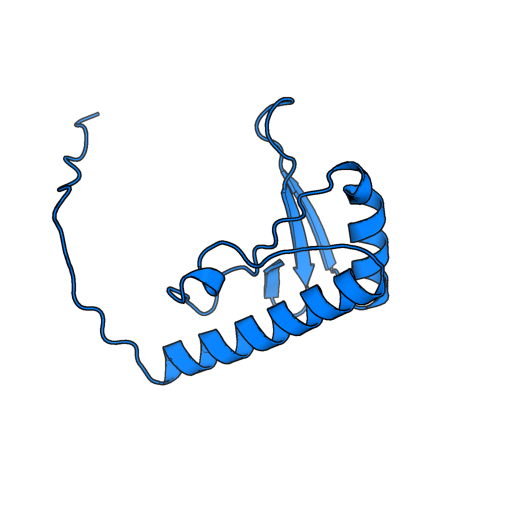 95 PRO A CA 1
ATOM 770 C C . PRO A 1 95 ? -16.358 17.294 3.906 1.00 85.69 95 PRO A C 1
ATOM 772 O O . PRO A 1 95 ? -16.661 16.326 4.594 1.00 85.69 95 PRO A O 1
ATOM 775 N N . LYS A 1 96 ? -16.727 17.389 2.619 1.00 86.94 96 LYS A N 1
ATOM 776 C CA . LYS A 1 96 ? -17.490 16.360 1.895 1.00 86.94 96 LYS A CA 1
ATOM 777 C C . LYS A 1 96 ? -16.612 15.338 1.168 1.00 86.94 96 LYS A C 1
ATOM 779 O O . LYS A 1 96 ? -17.134 14.329 0.707 1.00 86.94 96 LYS A O 1
ATOM 784 N N . THR A 1 97 ? -15.315 15.598 1.007 1.00 85.88 97 THR A N 1
ATOM 785 C CA . THR A 1 97 ? -14.392 14.638 0.385 1.00 85.88 97 THR A CA 1
ATOM 786 C C . THR A 1 97 ? -13.929 13.610 1.404 1.00 85.88 97 THR A C 1
ATOM 788 O O . THR A 1 97 ? -13.765 13.943 2.580 1.00 85.88 97 THR A O 1
ATOM 791 N N . ALA A 1 98 ? -13.676 12.386 0.938 1.00 83.62 98 ALA A N 1
ATOM 792 C CA . ALA A 1 98 ? -13.029 11.363 1.747 1.00 83.62 98 ALA A CA 1
ATOM 793 C C . ALA A 1 98 ? -11.681 11.879 2.273 1.00 83.62 98 ALA A C 1
ATOM 795 O O . ALA A 1 98 ? -10.942 12.559 1.559 1.00 83.62 98 ALA A O 1
ATOM 796 N N . MET A 1 99 ? -11.396 11.571 3.533 1.00 87.50 99 MET A N 1
ATOM 797 C CA . MET A 1 99 ? -10.117 11.875 4.160 1.00 87.50 99 MET A CA 1
ATOM 798 C C . MET A 1 99 ? -9.067 10.879 3.657 1.00 87.50 99 MET A C 1
ATOM 800 O O . MET A 1 99 ? -9.325 9.674 3.665 1.00 87.50 99 MET A O 1
ATOM 804 N N . LYS A 1 100 ? -7.907 11.375 3.216 1.00 89.75 100 LYS A N 1
ATOM 805 C CA . LYS A 1 100 ? -6.739 10.551 2.886 1.00 89.75 100 LYS A CA 1
ATOM 806 C C . LYS A 1 100 ? -5.772 10.594 4.065 1.00 89.75 100 LYS A C 1
ATOM 808 O O . LYS A 1 100 ? -5.481 11.677 4.568 1.00 89.75 100 LYS A O 1
ATOM 813 N N . LEU A 1 101 ? -5.322 9.423 4.500 1.00 90.56 101 LEU A N 1
ATOM 814 C CA . LEU A 1 101 ? -4.212 9.274 5.435 1.00 90.56 101 LEU A CA 1
ATOM 815 C C . LEU A 1 101 ? -3.031 8.752 4.626 1.00 90.56 101 LEU A C 1
ATOM 817 O O . LEU A 1 101 ? -3.205 7.779 3.895 1.00 90.56 101 LEU A O 1
ATOM 821 N N . THR A 1 102 ? -1.881 9.398 4.760 1.00 92.44 102 THR A N 1
ATOM 822 C CA . THR A 1 102 ? -0.616 8.939 4.186 1.00 92.44 102 THR A CA 1
ATOM 823 C C . THR A 1 102 ? 0.308 8.571 5.336 1.00 92.44 102 THR A C 1
ATOM 825 O O . THR A 1 102 ? 0.588 9.401 6.203 1.00 92.44 102 THR A O 1
ATOM 828 N N . PHE A 1 103 ? 0.757 7.322 5.367 1.00 91.94 103 PHE A N 1
ATOM 829 C CA . PHE A 1 103 ? 1.701 6.817 6.351 1.00 91.94 103 PHE A CA 1
ATOM 830 C C . PHE A 1 103 ? 3.099 6.802 5.737 1.00 91.94 103 PHE A C 1
ATOM 832 O O . PHE A 1 103 ? 3.367 6.030 4.817 1.00 91.94 103 PHE A O 1
ATOM 839 N N . HIS A 1 104 ? 4.002 7.623 6.268 1.00 91.69 104 HIS A N 1
ATOM 840 C CA . HIS A 1 104 ? 5.392 7.669 5.826 1.00 91.69 104 HIS A CA 1
ATOM 841 C C . HIS A 1 104 ? 6.217 6.646 6.607 1.00 91.69 104 HIS A C 1
ATOM 843 O O . HIS A 1 104 ? 6.426 6.781 7.819 1.00 91.69 104 HIS A O 1
ATOM 849 N N . LEU A 1 105 ? 6.693 5.602 5.924 1.00 85.50 105 LEU A N 1
ATOM 850 C CA . LEU A 1 105 ? 7.559 4.588 6.522 1.00 85.50 105 LEU A CA 1
ATOM 851 C C . LEU A 1 105 ? 9.032 4.998 6.409 1.00 85.50 105 LEU A C 1
ATOM 853 O O . LEU A 1 105 ? 9.462 5.566 5.405 1.00 85.50 105 LEU A O 1
ATOM 857 N N . GLY A 1 106 ? 9.851 4.603 7.392 1.00 75.00 106 GLY A N 1
ATOM 858 C CA . GLY A 1 106 ? 11.289 4.933 7.445 1.00 75.00 106 GLY A CA 1
ATOM 859 C C . GLY A 1 106 ? 12.137 4.477 6.243 1.00 75.00 106 GLY A C 1
ATOM 860 O O . GLY A 1 106 ? 13.280 4.902 6.100 1.00 75.00 106 GLY A O 1
ATOM 861 N N . ASN A 1 107 ? 11.579 3.659 5.347 1.00 71.62 107 ASN A N 1
ATOM 862 C CA . ASN A 1 107 ? 12.233 3.181 4.128 1.00 71.62 107 ASN A CA 1
ATOM 863 C C . ASN A 1 107 ? 11.947 4.060 2.888 1.00 71.62 107 ASN A C 1
ATOM 865 O O . ASN A 1 107 ? 12.203 3.616 1.768 1.00 71.62 107 ASN A O 1
ATOM 869 N N . ASN A 1 108 ? 11.426 5.284 3.062 1.00 67.25 108 ASN A N 1
ATOM 870 C CA . ASN A 1 108 ? 10.949 6.170 1.983 1.00 67.25 108 ASN A CA 1
ATOM 871 C C . ASN A 1 108 ? 9.842 5.526 1.130 1.00 67.25 108 ASN A C 1
ATOM 873 O O . ASN A 1 108 ? 9.853 5.616 -0.101 1.00 67.25 108 ASN A O 1
ATOM 877 N N . VAL A 1 109 ? 8.935 4.806 1.786 1.00 74.88 109 VAL A N 1
ATOM 878 C CA . VAL A 1 109 ? 7.742 4.242 1.158 1.00 74.88 109 VAL A CA 1
ATOM 879 C C . VAL A 1 109 ? 6.539 4.863 1.833 1.00 74.88 109 VAL A C 1
ATOM 881 O O . VAL A 1 109 ? 6.469 4.850 3.061 1.00 74.88 109 VAL A O 1
ATOM 884 N N . ASP A 1 110 ? 5.606 5.334 1.018 1.00 81.69 110 ASP A N 1
ATOM 885 C CA . ASP A 1 110 ? 4.350 5.906 1.477 1.00 81.69 110 ASP A CA 1
ATOM 886 C C . ASP A 1 110 ? 3.215 4.916 1.192 1.00 81.69 110 ASP A C 1
ATOM 888 O O . ASP A 1 110 ? 3.155 4.310 0.110 1.00 81.69 110 ASP A O 1
ATOM 892 N N . VAL A 1 111 ? 2.354 4.718 2.192 1.00 82.69 111 VAL A N 1
ATOM 893 C CA . VAL A 1 111 ? 1.153 3.863 2.154 1.00 82.69 111 VAL A CA 1
ATOM 894 C C . VAL A 1 111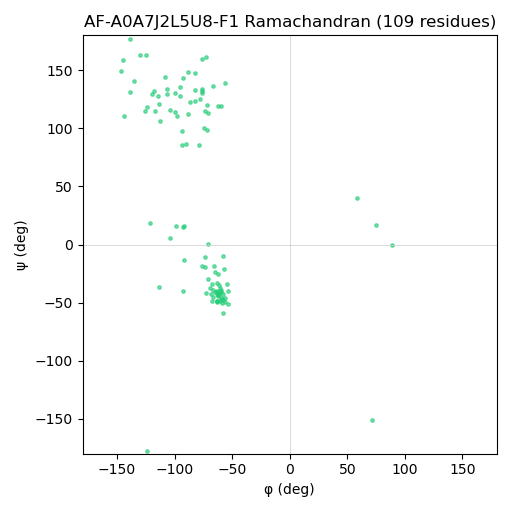 ? -0.072 4.719 2.444 1.00 82.69 111 VAL A C 1
ATOM 896 O O . VAL A 1 111 ? -0.037 5.439 3.466 1.00 82.69 111 VAL A O 1
#

pLDDT: mean 88.59, std 9.52, range [50.19, 96.94]

Nearest PDB structures (foldseek):
  8opp-assembly1_A  TM=6.394E-01  e=1.493E-02  Homo sapiens
  4e80-assembly3_C  TM=5.983E-01  e=1.702E-01  Schizosaccharomyces pombe 972h-
  2rqq-assembly1_A  TM=2.343E-01  e=5.602E+00  Mus musculus

Secondary structure (DSSP, 8-state):
-PPP---TT--------HHHHHHHHHHHHHHHHHHHHHHHTT---EE-HHHHHT---TT----EE-S-GGGHHHHHHHHHHHS-EEEEEEE-SSTTSPPEEEEEETTTEE-

Sequence (111 aa):
MRKTKVDRYAEREVIYSPLHWNILREKRNLATEVLEYLASNGITGYIFGSIARGDIHKHSDIEIIIPKHDLLSYVNIVLSNKFSIVEIEITQATPKTAMKLTFHLGNNVDV

Radius of gyration: 16.61 Å; Cα contacts (8 Å, |Δi|>4): 115; chains: 1; bounding box: 31×39×45 Å